Protein AF-A0A9E5UP04-F1 (afdb_monomer)

Secondary structure (DSSP, 8-state):
---HHHHHHHHHHHHHHHHHHHHHHHHHTSPPPP-HHHHHHHHHTT-SS--S-SS-GGGT-TTSPPS--TTPPPTTS--SS-GGGGSPPPSS--

Mean predicted aligned error: 13.17 Å

pLDDT: mean 76.82, std 14.43, range [49.38, 98.19]

Structure (mmCIF, N/CA/C/O backbone):
data_AF-A0A9E5UP04-F1
#
_entry.id   AF-A0A9E5UP04-F1
#
loop_
_atom_site.group_PDB
_atom_site.id
_atom_site.type_symbol
_atom_site.label_atom_id
_atom_site.label_alt_id
_atom_site.label_comp_id
_atom_site.label_asym_id
_atom_site.label_entity_id
_atom_site.label_seq_id
_atom_site.pdbx_PDB_ins_code
_atom_site.Cartn_x
_atom_site.Cartn_y
_atom_site.Cartn_z
_atom_site.occupancy
_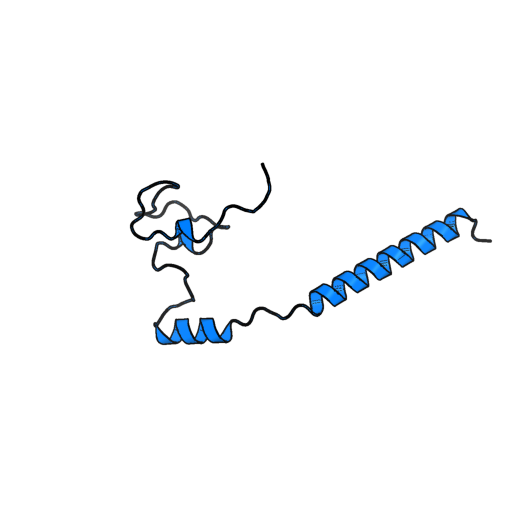atom_site.B_iso_or_equiv
_atom_site.auth_seq_id
_atom_site.auth_comp_id
_atom_site.auth_asym_id
_atom_site.auth_atom_id
_atom_site.pdbx_PDB_model_num
ATOM 1 N N . MET A 1 1 ? 25.268 8.294 -43.057 1.00 62.06 1 MET A N 1
ATOM 2 C CA . MET A 1 1 ? 24.855 6.928 -42.669 1.00 62.06 1 MET A CA 1
ATOM 3 C C . MET A 1 1 ? 24.992 6.817 -41.160 1.00 62.06 1 MET A C 1
ATOM 5 O O . MET A 1 1 ? 26.068 7.157 -40.677 1.00 62.06 1 MET A O 1
ATOM 9 N N . PRO A 1 2 ? 23.937 6.464 -40.402 1.00 73.00 2 PRO A N 1
ATOM 10 C CA . PRO A 1 2 ? 24.081 6.252 -38.964 1.00 73.00 2 PRO A CA 1
ATOM 11 C C . PRO A 1 2 ? 25.156 5.181 -38.741 1.00 73.00 2 PRO A C 1
ATOM 13 O O . PRO A 1 2 ? 25.111 4.117 -39.352 1.00 73.00 2 PRO A O 1
ATOM 16 N N . GLY A 1 3 ? 26.180 5.508 -37.953 1.00 88.44 3 GLY A N 1
ATOM 17 C CA . GLY A 1 3 ? 27.278 4.591 -37.678 1.00 88.44 3 GLY A CA 1
ATOM 18 C C . GLY A 1 3 ? 26.816 3.380 -36.866 1.00 88.44 3 GLY A C 1
ATOM 19 O O . GLY A 1 3 ? 25.795 3.412 -36.184 1.00 88.44 3 GLY A O 1
ATOM 20 N N . PHE A 1 4 ? 27.620 2.320 -36.876 1.00 90.56 4 PHE A N 1
ATOM 21 C CA . PHE A 1 4 ? 27.384 1.100 -36.093 1.00 90.56 4 PHE A CA 1
ATOM 22 C C . PHE A 1 4 ? 27.002 1.392 -34.626 1.00 90.56 4 PHE A C 1
ATOM 24 O O . PHE A 1 4 ? 26.112 0.761 -34.068 1.00 90.56 4 PHE A O 1
ATOM 31 N N . ARG A 1 5 ? 27.599 2.427 -34.018 1.00 90.81 5 ARG A N 1
ATOM 32 C CA . ARG A 1 5 ? 27.304 2.863 -32.643 1.00 90.81 5 ARG A CA 1
ATOM 33 C C . ARG A 1 5 ? 25.890 3.423 -32.461 1.00 90.81 5 ARG A C 1
ATOM 35 O O . ARG A 1 5 ? 25.256 3.114 -31.458 1.00 90.81 5 ARG A O 1
ATOM 42 N N . THR A 1 6 ? 25.382 4.229 -33.395 1.00 91.25 6 THR A N 1
ATOM 43 C CA . THR A 1 6 ? 24.019 4.778 -33.289 1.00 91.25 6 THR A CA 1
ATOM 44 C C . THR A 1 6 ? 22.963 3.696 -33.465 1.00 91.25 6 THR A C 1
ATOM 46 O O . THR A 1 6 ? 21.938 3.756 -32.796 1.00 91.25 6 THR A O 1
ATOM 49 N N . PHE A 1 7 ? 23.232 2.669 -34.276 1.00 93.62 7 PHE A N 1
ATOM 50 C CA . PHE A 1 7 ? 22.350 1.507 -34.389 1.00 93.62 7 PHE A CA 1
ATOM 51 C C . PHE A 1 7 ? 22.179 0.776 -33.046 1.00 93.62 7 PHE A C 1
ATOM 53 O O . PHE A 1 7 ? 21.053 0.567 -32.597 1.00 93.62 7 PHE A O 1
ATOM 60 N N . TRP A 1 8 ? 23.282 0.465 -32.356 1.00 95.00 8 TRP A N 1
ATOM 61 C CA . TRP A 1 8 ? 23.231 -0.204 -31.050 1.00 95.00 8 TRP A CA 1
ATOM 62 C C . TRP A 1 8 ? 22.566 0.635 -29.958 1.00 95.00 8 TRP A C 1
ATOM 64 O O . TRP A 1 8 ? 21.826 0.093 -29.140 1.00 95.00 8 TRP A O 1
ATOM 74 N N . LEU A 1 9 ? 22.785 1.954 -29.960 1.00 95.62 9 LEU A N 1
ATOM 75 C CA . LEU A 1 9 ? 22.121 2.857 -29.017 1.00 95.62 9 LEU A CA 1
ATOM 76 C C . LEU A 1 9 ? 20.601 2.868 -29.217 1.00 95.62 9 LEU A C 1
ATOM 78 O O . LEU A 1 9 ? 19.860 2.764 -28.242 1.00 95.62 9 LEU A O 1
ATOM 82 N N . LEU A 1 10 ? 20.129 2.944 -30.465 1.00 95.62 10 LEU A N 1
ATOM 83 C CA . LEU A 1 10 ? 18.696 2.903 -30.768 1.00 95.62 10 LEU A CA 1
ATOM 84 C C . LEU A 1 10 ? 18.075 1.556 -30.394 1.00 95.62 10 LEU A C 1
ATOM 86 O O . LEU A 1 10 ? 16.997 1.527 -29.804 1.00 95.62 10 LEU A O 1
ATOM 90 N N . TYR A 1 11 ? 18.772 0.453 -30.676 1.00 96.19 11 TYR A N 1
ATOM 91 C CA . TYR A 1 11 ? 18.337 -0.881 -30.267 1.00 96.19 11 TYR A CA 1
ATOM 92 C C . TYR A 1 11 ? 18.196 -0.989 -28.742 1.00 96.19 11 TYR A C 1
ATOM 94 O O . TYR A 1 11 ? 17.165 -1.434 -28.242 1.00 96.19 11 TYR A O 1
ATOM 102 N N . PHE A 1 12 ? 19.195 -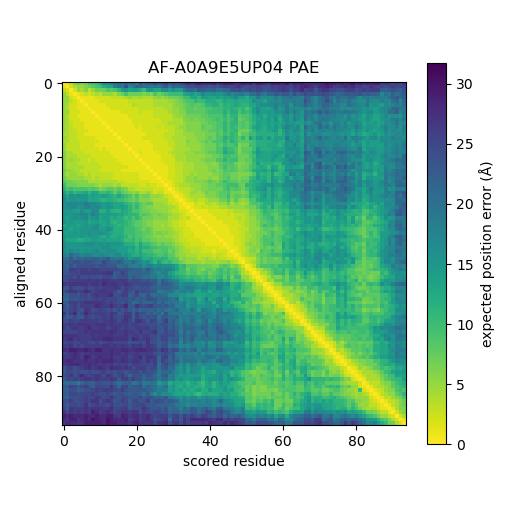0.520 -27.991 1.00 97.31 12 PHE A N 1
ATOM 103 C CA . PHE A 1 12 ? 19.162 -0.540 -26.530 1.00 97.31 12 PHE A CA 1
ATOM 104 C C . PHE A 1 12 ? 18.014 0.303 -25.954 1.00 97.31 12 PHE A C 1
ATOM 106 O O . PHE A 1 12 ? 17.318 -0.147 -25.043 1.00 97.31 12 PHE A O 1
ATOM 113 N N . LEU A 1 13 ? 17.769 1.497 -26.506 1.00 97.50 13 LEU A N 1
ATOM 114 C CA . LEU A 1 13 ? 16.647 2.348 -26.093 1.00 97.50 13 LEU A CA 1
ATOM 115 C C . LEU A 1 13 ? 15.292 1.706 -26.410 1.00 97.50 13 LEU A C 1
ATOM 117 O O . LEU A 1 13 ? 14.379 1.777 -25.590 1.00 97.50 13 LEU A O 1
ATOM 121 N N . LEU A 1 14 ? 15.172 1.037 -27.559 1.00 97.56 14 LEU A N 1
ATOM 122 C CA . LEU A 1 14 ? 13.962 0.310 -27.935 1.00 97.56 14 LEU A CA 1
ATOM 123 C C . LEU A 1 14 ? 13.682 -0.848 -26.970 1.00 97.56 14 LEU A C 1
ATOM 125 O O . LEU A 1 14 ? 12.556 -0.989 -26.501 1.00 97.56 14 LEU A O 1
ATOM 129 N N . VAL A 1 15 ? 14.702 -1.630 -26.606 1.00 98.06 15 VAL A N 1
ATOM 130 C CA . VAL A 1 15 ? 14.557 -2.711 -25.617 1.00 98.06 15 VAL A CA 1
ATOM 131 C C . VAL A 1 15 ? 14.120 -2.162 -24.257 1.00 98.06 15 VAL A C 1
ATOM 133 O O . VAL A 1 15 ? 13.197 -2.704 -23.652 1.00 98.06 15 VAL A O 1
ATOM 136 N N . GLN A 1 16 ? 14.715 -1.060 -23.790 1.00 96.88 16 GLN A N 1
ATOM 137 C CA . GLN A 1 16 ? 14.298 -0.430 -22.533 1.00 96.88 16 GLN A CA 1
ATOM 138 C C . GLN A 1 16 ? 12.855 0.082 -22.580 1.00 96.88 16 GLN A C 1
ATOM 140 O O . GLN A 1 16 ? 12.106 -0.131 -21.626 1.00 96.88 16 GLN A O 1
ATOM 145 N N . ALA A 1 17 ? 12.443 0.705 -23.687 1.00 97.69 17 ALA A N 1
ATOM 146 C CA . ALA A 1 17 ? 11.073 1.176 -23.864 1.00 97.69 17 ALA A CA 1
ATOM 147 C C . ALA A 1 17 ? 10.065 0.015 -23.834 1.00 97.69 17 ALA A C 1
ATOM 149 O O . ALA A 1 17 ? 9.037 0.110 -23.164 1.00 97.69 17 ALA A O 1
ATOM 150 N N . LEU A 1 18 ? 10.382 -1.102 -24.496 1.00 98.19 18 LEU A N 1
ATOM 151 C CA . LEU A 1 18 ? 9.541 -2.301 -24.491 1.00 98.19 18 LEU A CA 1
ATOM 152 C C . LEU A 1 18 ? 9.465 -2.951 -23.104 1.00 98.19 18 LEU A C 1
ATOM 154 O O . LEU A 1 18 ? 8.371 -3.294 -22.659 1.00 98.19 18 LEU A O 1
ATOM 158 N N . CYS A 1 19 ? 10.589 -3.071 -22.392 1.00 97.88 19 CYS A N 1
ATOM 159 C CA . CYS A 1 19 ? 10.599 -3.564 -21.011 1.00 97.88 19 CYS A CA 1
ATOM 160 C C . CYS A 1 19 ? 9.782 -2.663 -20.076 1.00 97.88 19 CYS A C 1
ATOM 162 O O . CYS A 1 19 ? 8.995 -3.167 -19.275 1.00 97.88 19 CYS A O 1
ATOM 164 N N . GLY A 1 20 ? 9.930 -1.340 -20.191 1.00 97.25 20 GLY A N 1
ATOM 165 C CA . GLY A 1 20 ? 9.170 -0.373 -19.399 1.00 97.25 20 GLY A CA 1
ATOM 166 C C . GLY A 1 20 ? 7.666 -0.452 -19.668 1.00 97.25 20 GLY A C 1
ATOM 167 O O . GLY A 1 20 ? 6.876 -0.497 -18.726 1.00 97.25 20 GLY A O 1
ATOM 168 N N . LEU A 1 21 ? 7.269 -0.556 -20.940 1.00 97.50 21 LEU A N 1
ATOM 169 C CA . LEU A 1 21 ? 5.871 -0.745 -21.330 1.00 97.50 21 LEU A CA 1
ATOM 170 C C . LEU A 1 21 ? 5.316 -2.075 -20.802 1.00 97.50 21 LEU A C 1
ATOM 172 O O . LEU A 1 21 ? 4.219 -2.104 -20.249 1.00 97.50 21 LEU A O 1
ATOM 176 N N . GLY A 1 22 ? 6.084 -3.160 -20.922 1.00 97.19 22 GLY A N 1
ATOM 177 C CA . GLY A 1 22 ? 5.713 -4.472 -20.392 1.00 97.19 22 GLY A CA 1
ATOM 178 C C . GLY A 1 22 ? 5.509 -4.452 -18.876 1.00 97.19 22 GLY A C 1
ATOM 179 O O . GLY A 1 22 ? 4.503 -4.967 -18.387 1.00 97.19 22 GLY A O 1
ATOM 180 N N . LEU A 1 23 ? 6.409 -3.796 -18.134 1.00 96.69 23 LEU A N 1
ATOM 181 C CA . LEU A 1 23 ? 6.270 -3.603 -16.690 1.00 96.69 23 LEU A CA 1
ATOM 182 C C . LEU A 1 23 ? 5.022 -2.782 -16.352 1.00 96.69 23 LEU A C 1
ATOM 184 O O . LEU A 1 23 ? 4.278 -3.155 -15.449 1.00 96.69 23 LEU A O 1
ATOM 188 N N . MET A 1 24 ? 4.774 -1.693 -17.081 1.00 95.50 24 MET A N 1
ATOM 189 C CA . MET A 1 24 ? 3.605 -0.844 -16.860 1.00 95.50 24 MET A CA 1
ATOM 190 C C . MET A 1 24 ? 2.307 -1.627 -17.073 1.00 95.50 24 MET A C 1
ATOM 192 O O . MET A 1 24 ? 1.456 -1.626 -16.190 1.00 95.50 24 MET A O 1
ATOM 196 N N . VAL A 1 25 ? 2.187 -2.363 -18.183 1.00 95.75 25 VAL A N 1
ATOM 197 C CA . VAL A 1 25 ? 1.028 -3.228 -18.453 1.00 95.75 25 VAL A CA 1
ATOM 198 C C . VAL A 1 25 ? 0.868 -4.273 -17.354 1.00 95.75 25 VAL A C 1
ATOM 200 O O . VAL A 1 25 ? -0.227 -4.447 -16.828 1.00 95.75 25 VAL A O 1
ATOM 203 N N . TRP A 1 26 ? 1.953 -4.934 -16.949 1.00 94.00 26 TRP A N 1
ATOM 204 C CA . TRP A 1 26 ? 1.902 -5.929 -15.882 1.00 94.00 26 TRP A CA 1
ATOM 205 C C . TRP A 1 26 ? 1.426 -5.341 -14.548 1.00 94.00 26 TRP A C 1
ATOM 207 O O . TRP A 1 26 ? 0.616 -5.964 -13.865 1.00 94.00 26 TRP A O 1
ATOM 217 N N . LEU A 1 27 ? 1.871 -4.132 -14.194 1.00 91.44 27 LEU A N 1
ATOM 218 C CA . LEU A 1 27 ? 1.398 -3.415 -13.008 1.00 91.44 27 LEU A CA 1
ATOM 219 C C . LEU A 1 27 ? -0.068 -2.978 -13.141 1.00 91.44 27 LEU A C 1
ATOM 221 O O . LEU A 1 27 ? -0.803 -3.065 -12.163 1.00 91.44 27 LEU A O 1
ATOM 225 N N . SER A 1 28 ? -0.508 -2.553 -14.328 1.00 89.44 28 SER A N 1
ATOM 226 C CA . SER A 1 28 ? -1.894 -2.135 -14.591 1.00 89.44 28 SER A CA 1
ATOM 227 C C . SER A 1 28 ? -2.889 -3.294 -14.603 1.00 89.44 28 SER A C 1
ATOM 229 O O . SER A 1 28 ? -4.061 -3.096 -14.299 1.00 89.44 28 SER A O 1
ATOM 231 N N . LEU A 1 29 ? -2.433 -4.500 -14.945 1.00 91.88 29 LEU A N 1
ATOM 232 C CA . LEU A 1 29 ? -3.240 -5.718 -14.898 1.00 91.88 29 LEU A CA 1
ATOM 233 C C . LEU A 1 29 ? -3.301 -6.336 -13.497 1.00 91.88 29 LEU A C 1
ATOM 235 O O . LEU A 1 29 ? -4.056 -7.289 -13.291 1.00 91.88 29 LEU A O 1
ATOM 239 N N . ARG A 1 30 ? -2.526 -5.828 -12.524 1.00 88.50 30 ARG A N 1
ATOM 240 C CA . ARG A 1 30 ? -2.651 -6.290 -11.141 1.00 88.50 30 ARG A CA 1
ATOM 241 C C . ARG A 1 30 ? -4.057 -5.951 -10.645 1.00 88.50 30 ARG A C 1
ATOM 243 O O . ARG A 1 30 ? -4.431 -4.778 -10.676 1.00 88.50 30 ARG A O 1
ATOM 250 N N . PRO A 1 31 ? -4.833 -6.939 -10.171 1.00 83.81 31 PRO A N 1
ATOM 251 C CA . PRO A 1 31 ? -6.144 -6.662 -9.614 1.00 83.81 31 PRO A CA 1
ATOM 252 C C . PRO A 1 31 ? -5.993 -5.674 -8.458 1.00 83.81 31 PRO A C 1
ATOM 254 O O . PRO A 1 31 ? -5.152 -5.860 -7.572 1.00 83.81 31 PRO A O 1
ATOM 257 N N . ALA A 1 32 ? -6.794 -4.608 -8.487 1.00 79.38 32 ALA A N 1
ATOM 258 C CA . ALA A 1 32 ? -6.870 -3.696 -7.361 1.00 79.38 32 ALA A CA 1
ATOM 259 C C . ALA A 1 32 ? -7.315 -4.489 -6.120 1.00 79.38 32 ALA A C 1
ATOM 261 O O . ALA A 1 32 ? -8.174 -5.370 -6.237 1.00 79.38 32 ALA A O 1
ATOM 262 N N . PRO A 1 33 ? -6.742 -4.215 -4.938 1.00 78.94 33 PRO A N 1
ATOM 263 C CA . PRO A 1 33 ? -7.212 -4.842 -3.715 1.00 78.94 33 PRO A CA 1
ATOM 264 C C . PRO A 1 33 ? -8.701 -4.531 -3.518 1.00 78.94 33 PRO A C 1
ATOM 266 O O . PRO A 1 33 ? -9.101 -3.368 -3.483 1.00 78.94 33 PRO A O 1
ATOM 269 N N . ASP A 1 34 ? -9.519 -5.575 -3.395 1.00 83.12 34 ASP A N 1
ATOM 270 C CA . ASP A 1 34 ? -10.939 -5.437 -3.088 1.00 83.12 34 ASP A CA 1
ATOM 271 C C . ASP A 1 34 ? -11.124 -5.169 -1.586 1.00 83.12 34 ASP A C 1
ATOM 273 O O . ASP A 1 34 ? -10.699 -5.948 -0.726 1.00 83.12 34 ASP A O 1
ATOM 277 N N . PHE A 1 35 ? -11.752 -4.037 -1.265 1.00 82.06 35 PHE A N 1
ATOM 278 C CA . PHE A 1 35 ? -12.049 -3.618 0.104 1.00 82.06 35 PHE A CA 1
ATOM 279 C C . PHE A 1 35 ? -13.530 -3.761 0.475 1.00 82.06 35 PHE A C 1
ATOM 281 O O . PHE A 1 35 ? -13.884 -3.461 1.616 1.00 82.06 35 PHE A O 1
ATOM 288 N N . THR A 1 36 ? -14.396 -4.233 -0.428 1.00 88.50 36 THR A N 1
ATOM 289 C CA . THR A 1 36 ? -15.852 -4.305 -0.204 1.00 88.50 36 THR A CA 1
ATOM 290 C C . THR A 1 36 ? -16.213 -5.116 1.043 1.00 88.50 36 THR A C 1
ATOM 292 O O . THR A 1 36 ? -16.945 -4.631 1.908 1.00 88.50 36 THR A O 1
ATOM 295 N N . THR A 1 37 ? -15.615 -6.299 1.210 1.00 85.88 37 THR A N 1
ATOM 296 C CA . THR A 1 37 ? -15.803 -7.159 2.392 1.00 85.88 37 THR A CA 1
ATOM 297 C C . THR A 1 37 ? -15.362 -6.471 3.686 1.00 85.88 37 THR A C 1
ATOM 299 O O . THR A 1 37 ? -16.068 -6.518 4.694 1.00 85.88 37 THR A O 1
ATOM 302 N N . ARG A 1 38 ? -14.217 -5.777 3.666 1.00 83.38 38 ARG A N 1
ATOM 303 C CA . ARG A 1 38 ? -13.692 -5.040 4.831 1.00 83.38 38 ARG A CA 1
ATOM 304 C C . ARG A 1 38 ? -14.599 -3.867 5.196 1.00 83.38 38 ARG A C 1
ATOM 306 O O . ARG A 1 38 ? -14.876 -3.647 6.371 1.00 83.38 38 ARG A O 1
ATOM 313 N N . GLN A 1 39 ? -15.114 -3.155 4.196 1.00 85.69 39 GLN A N 1
ATOM 314 C CA . GLN A 1 39 ? -16.031 -2.036 4.392 1.00 85.69 39 GLN A CA 1
ATOM 315 C C . GLN A 1 39 ? -17.389 -2.499 4.943 1.00 85.69 39 GLN A C 1
ATOM 317 O O . GLN A 1 39 ? -17.957 -1.843 5.817 1.00 85.69 39 GLN A O 1
ATOM 322 N N . ALA A 1 40 ? -17.894 -3.646 4.479 1.00 89.81 40 ALA A N 1
ATOM 323 C CA . ALA A 1 40 ? -19.109 -4.258 5.011 1.00 89.81 40 ALA A CA 1
ATOM 324 C C . ALA A 1 40 ? -18.944 -4.667 6.484 1.00 89.81 40 ALA A C 1
ATOM 326 O O . ALA A 1 40 ? -19.826 -4.397 7.301 1.00 89.81 40 ALA A O 1
ATOM 327 N N . LEU A 1 41 ? -17.798 -5.257 6.840 1.00 86.56 41 LEU A N 1
ATOM 328 C CA . LEU A 1 41 ? -17.470 -5.598 8.227 1.00 86.56 41 LEU A CA 1
ATOM 329 C C . LEU A 1 41 ? -17.346 -4.350 9.108 1.00 86.5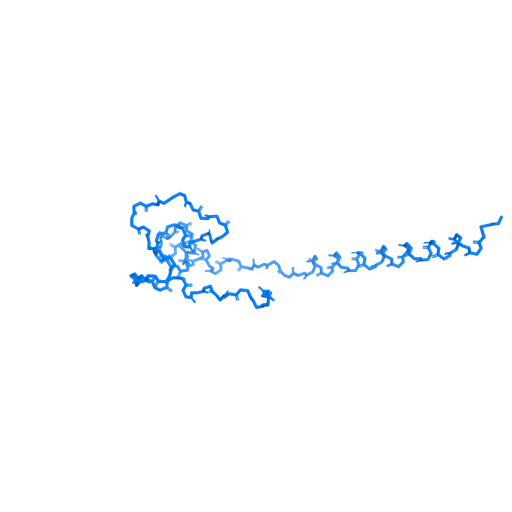6 41 LEU A C 1
ATOM 331 O O . LEU A 1 41 ? -17.954 -4.312 10.175 1.00 86.56 41 LEU A O 1
ATOM 335 N N . ALA A 1 42 ? -16.633 -3.315 8.651 1.00 86.12 42 ALA A N 1
ATOM 336 C CA . ALA A 1 42 ? -16.495 -2.063 9.395 1.00 86.12 42 ALA A CA 1
ATOM 337 C C . ALA A 1 42 ? -17.866 -1.437 9.705 1.00 86.12 42 ALA A C 1
ATOM 339 O O . ALA A 1 42 ? -18.156 -1.123 10.857 1.00 86.12 42 ALA A O 1
ATOM 340 N N . ARG A 1 43 ? -18.764 -1.373 8.709 1.00 86.12 43 ARG A N 1
ATOM 341 C CA . ARG A 1 43 ? -20.144 -0.895 8.905 1.00 86.12 43 ARG A CA 1
ATOM 342 C C . ARG A 1 43 ? -20.929 -1.748 9.900 1.00 86.12 43 ARG A C 1
ATOM 344 O O . ARG A 1 43 ? -21.628 -1.193 10.742 1.00 86.12 43 ARG A O 1
ATOM 351 N N . ARG A 1 44 ? -20.816 -3.080 9.819 1.00 90.31 44 ARG A N 1
ATOM 352 C CA . ARG A 1 44 ? -21.522 -4.011 10.718 1.00 90.31 44 ARG A CA 1
ATOM 353 C C . ARG A 1 44 ? -21.141 -3.806 12.185 1.00 90.31 44 ARG A C 1
ATOM 355 O O . ARG A 1 44 ? -21.999 -3.957 13.047 1.00 90.31 44 ARG A O 1
ATOM 362 N N . TYR A 1 45 ? -19.883 -3.471 12.454 1.00 84.88 45 TYR A N 1
ATOM 363 C CA . TYR A 1 45 ? -19.364 -3.274 13.809 1.00 84.88 45 TYR A CA 1
ATOM 364 C C . TYR A 1 45 ? -19.272 -1.800 14.229 1.00 84.88 45 TYR A C 1
ATOM 366 O O . TYR A 1 45 ? -18.660 -1.509 15.252 1.00 84.88 45 TYR A O 1
ATOM 374 N N . LEU A 1 46 ? -19.885 -0.877 13.472 1.00 82.44 46 LEU A N 1
ATOM 375 C CA . LEU A 1 46 ? -19.852 0.571 13.735 1.00 82.44 46 LEU A CA 1
ATOM 376 C C . LEU A 1 46 ? -18.423 1.134 13.859 1.00 82.44 46 LEU A C 1
ATOM 378 O O . LEU A 1 46 ? -18.171 2.072 14.613 1.00 82.44 46 LEU A O 1
ATOM 382 N N . LEU A 1 47 ? -17.488 0.561 13.104 1.00 77.62 47 LEU A N 1
ATOM 383 C CA . LEU A 1 47 ? -16.111 1.029 13.031 1.00 77.62 47 LEU A CA 1
ATOM 384 C C . LEU A 1 47 ? -15.997 2.130 11.971 1.00 77.62 47 LEU A C 1
ATOM 386 O O . LEU A 1 47 ? -16.603 2.040 10.900 1.00 77.62 47 LEU A O 1
ATOM 390 N N . THR A 1 48 ? -15.193 3.156 12.252 1.00 72.44 48 THR A N 1
ATOM 391 C CA . THR A 1 48 ? -14.853 4.214 11.285 1.00 72.44 48 THR A CA 1
ATOM 392 C C . TH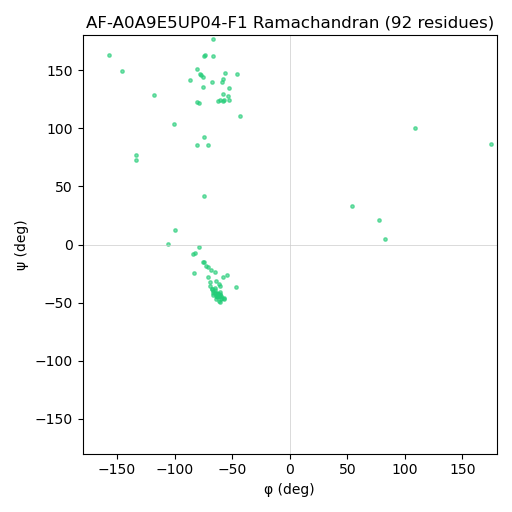R A 1 48 ? -14.065 3.671 10.093 1.00 72.44 48 THR A C 1
ATOM 394 O O . THR A 1 48 ? -14.205 4.161 8.974 1.00 72.44 48 THR A O 1
ATOM 397 N N . ASP A 1 49 ? -13.275 2.628 10.330 1.00 71.31 49 ASP A N 1
ATOM 398 C CA . ASP A 1 49 ? -12.383 1.966 9.388 1.00 71.31 49 ASP A CA 1
ATOM 399 C C . ASP A 1 49 ? -12.116 0.522 9.851 1.00 71.31 49 ASP A C 1
ATOM 401 O O . ASP A 1 49 ? -12.414 0.147 10.985 1.00 71.31 49 ASP A O 1
ATOM 405 N N . PHE A 1 50 ? -11.614 -0.336 8.959 1.00 67.25 50 PHE A N 1
ATOM 406 C CA . PHE A 1 50 ? -11.297 -1.723 9.311 1.00 67.25 50 PHE A CA 1
ATOM 407 C C . PHE A 1 50 ? -9.936 -1.781 10.022 1.00 67.25 50 PHE A C 1
ATOM 409 O O . PHE A 1 50 ? -8.901 -1.990 9.389 1.00 67.25 50 PHE A O 1
ATOM 416 N N . CYS A 1 51 ? -9.944 -1.570 11.338 1.00 66.00 51 CYS A N 1
ATOM 417 C CA . CYS A 1 51 ? -8.765 -1.682 12.194 1.00 66.00 51 CYS A CA 1
ATOM 418 C C . CYS A 1 51 ? -8.416 -3.165 12.424 1.00 66.00 51 CYS A C 1
ATOM 420 O O . CYS A 1 51 ? -9.296 -3.957 12.757 1.00 66.00 51 CYS A O 1
ATOM 422 N N . LEU A 1 52 ? -7.137 -3.547 12.327 1.00 60.31 52 LEU A N 1
ATOM 423 C CA . LEU A 1 52 ? -6.676 -4.889 12.734 1.00 60.31 52 LEU A CA 1
ATOM 424 C C . LEU A 1 52 ? -6.690 -5.081 14.262 1.00 60.31 52 LEU A C 1
ATOM 426 O O . LEU A 1 52 ? -6.690 -6.212 14.739 1.00 60.31 52 LEU A O 1
ATOM 430 N N . SER A 1 53 ? -6.715 -3.980 15.019 1.00 62.59 53 SER A N 1
ATOM 431 C CA . SER A 1 53 ? -6.775 -3.964 16.479 1.00 62.59 53 SER A CA 1
ATOM 432 C C . SER A 1 53 ? -7.588 -2.769 16.985 1.00 62.59 53 SER A C 1
ATOM 434 O O . SE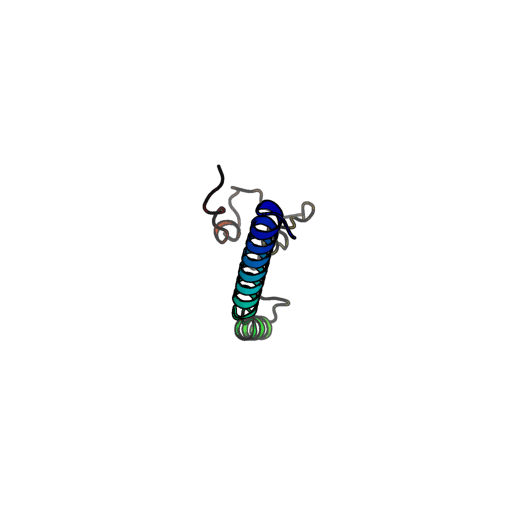R A 1 53 ? -7.614 -1.706 16.356 1.00 62.59 53 SER A O 1
ATOM 436 N N . THR A 1 54 ? -8.242 -2.942 18.134 1.00 62.12 54 THR A N 1
ATOM 437 C CA . THR A 1 54 ? -8.966 -1.889 18.867 1.00 62.12 54 THR A CA 1
ATOM 438 C C . THR A 1 54 ? -8.041 -0.973 19.666 1.00 62.12 54 THR A C 1
ATOM 440 O O . THR A 1 54 ? -8.515 -0.026 20.290 1.00 62.12 54 THR A O 1
ATOM 443 N N . GLU A 1 55 ? -6.734 -1.237 19.656 1.00 65.69 55 GLU A N 1
ATOM 444 C CA . GLU A 1 55 ? -5.740 -0.431 20.358 1.00 65.69 55 GLU A CA 1
ATOM 445 C C . GLU A 1 55 ? -5.558 0.987 19.813 1.00 65.69 55 GLU A C 1
ATOM 447 O O . GLU A 1 55 ? -6.173 1.408 18.825 1.00 65.69 55 GLU A O 1
ATOM 452 N N . SER A 1 56 ? -4.700 1.729 20.516 1.00 60.56 56 SER A N 1
ATOM 453 C CA . SER A 1 56 ? -4.304 3.098 20.222 1.00 60.56 56 SER A CA 1
ATOM 454 C C . SER A 1 56 ? -3.960 3.331 18.744 1.00 60.56 56 SER A C 1
ATOM 456 O O . SER A 1 56 ? -3.422 2.486 18.031 1.00 60.56 56 SER A O 1
ATOM 458 N N . ARG A 1 57 ? -4.264 4.536 18.263 1.00 61.31 57 ARG A N 1
ATOM 459 C CA . ARG A 1 57 ? -4.136 4.936 16.855 1.00 61.31 57 ARG A CA 1
ATOM 460 C C . ARG A 1 57 ? -2.740 4.726 16.246 1.00 61.31 57 ARG A C 1
ATOM 462 O O . ARG A 1 57 ? -2.657 4.498 15.044 1.00 61.31 57 ARG A O 1
ATOM 469 N N . HIS A 1 58 ? -1.667 4.733 17.043 1.00 62.75 58 HIS A N 1
ATOM 470 C CA . HIS A 1 58 ? -0.292 4.567 16.545 1.00 62.75 58 HIS A CA 1
ATOM 471 C C . HIS A 1 58 ? 0.017 3.162 15.998 1.00 62.75 58 HIS A C 1
ATOM 473 O O . HIS A 1 58 ? 0.915 3.034 15.171 1.00 62.75 58 HIS A O 1
ATOM 479 N N . VAL A 1 59 ? -0.726 2.112 16.384 1.00 61.22 59 VAL A N 1
ATOM 480 C CA . VAL A 1 59 ? -0.579 0.769 15.773 1.00 61.22 59 VAL A CA 1
ATOM 481 C C . VAL A 1 59 ? -1.381 0.607 14.474 1.00 61.22 59 VAL A C 1
ATOM 483 O O . VAL A 1 59 ? -1.202 -0.376 13.760 1.00 61.22 59 VAL A O 1
ATOM 486 N N . ARG A 1 60 ? -2.235 1.580 14.112 1.00 66.38 60 ARG A N 1
ATOM 487 C CA . ARG A 1 60 ? -3.024 1.550 12.862 1.00 66.38 60 ARG A CA 1
ATOM 488 C C . ARG A 1 60 ? -2.240 2.042 11.648 1.00 66.38 60 ARG A C 1
ATOM 490 O O . ARG A 1 60 ? -2.563 1.663 10.527 1.00 66.38 60 ARG A O 1
ATOM 497 N N . HIS A 1 61 ? -1.214 2.866 11.861 1.00 63.44 61 HIS A N 1
ATOM 498 C CA . HIS A 1 61 ? -0.385 3.412 10.792 1.00 63.44 61 HIS A CA 1
ATOM 499 C C . HIS A 1 61 ? 1.107 3.274 11.144 1.00 63.44 61 HIS A C 1
ATOM 501 O O . HIS A 1 61 ? 1.746 4.258 11.502 1.00 63.44 61 HIS A O 1
ATOM 507 N N . PRO A 1 62 ? 1.701 2.070 11.020 1.00 60.72 62 PRO A N 1
ATOM 508 C CA . PRO A 1 62 ? 3.088 1.831 11.437 1.00 60.72 62 PRO A CA 1
ATOM 509 C C . PRO A 1 62 ? 4.106 2.741 10.730 1.00 60.72 62 PRO A C 1
ATOM 511 O O . PRO A 1 62 ? 5.131 3.086 11.307 1.00 60.72 62 PRO A O 1
ATOM 514 N N . ASN A 1 63 ? 3.801 3.191 9.507 1.00 60.09 63 ASN A N 1
ATOM 515 C CA . ASN A 1 63 ? 4.642 4.134 8.760 1.00 60.09 63 ASN A CA 1
ATOM 516 C C . ASN A 1 63 ? 4.579 5.586 9.269 1.00 60.09 63 ASN A C 1
ATOM 518 O O . ASN A 1 63 ? 5.416 6.393 8.876 1.00 60.09 63 ASN A O 1
ATOM 522 N N . PHE A 1 64 ? 3.591 5.934 10.093 1.00 61.53 64 PHE A N 1
ATOM 523 C CA . PHE A 1 64 ? 3.392 7.284 10.617 1.00 61.53 64 PHE A CA 1
ATOM 524 C C . PHE A 1 64 ? 3.131 7.215 12.126 1.00 61.53 64 PHE A C 1
ATOM 526 O O . PHE A 1 64 ? 1.991 7.397 12.559 1.00 61.53 64 PHE A O 1
ATOM 533 N N . PRO A 1 65 ? 4.169 6.931 12.937 1.00 60.94 65 PRO A N 1
ATOM 534 C CA . PRO A 1 65 ? 4.037 6.999 14.382 1.00 60.94 65 PRO A CA 1
ATOM 535 C C . PRO A 1 65 ? 3.669 8.429 14.774 1.00 60.94 65 PRO A C 1
ATOM 537 O O . PRO A 1 65 ? 4.338 9.396 14.405 1.00 60.94 65 PRO A O 1
ATOM 540 N N . GLU A 1 66 ? 2.569 8.566 15.498 1.00 64.38 66 GLU A N 1
ATOM 541 C CA . GLU A 1 66 ? 2.165 9.850 16.050 1.00 64.38 66 GLU A CA 1
ATOM 542 C C . GLU A 1 66 ? 3.057 10.243 17.231 1.00 64.38 66 GLU A C 1
ATOM 544 O O . GLU A 1 66 ? 3.764 9.414 17.808 1.00 64.38 66 GLU A O 1
ATOM 549 N N . TRP A 1 67 ? 3.025 11.523 17.605 1.00 65.88 67 TRP A N 1
ATOM 550 C CA . TRP A 1 67 ? 3.630 11.968 18.859 1.00 65.88 67 TRP A CA 1
ATOM 551 C C . TRP A 1 67 ? 3.004 11.225 20.037 1.00 65.88 67 TRP A C 1
ATOM 553 O O . TRP A 1 67 ? 1.799 10.976 20.017 1.00 65.88 67 TRP A O 1
ATOM 563 N N . MET A 1 68 ? 3.831 10.882 21.036 1.00 63.62 68 MET A N 1
ATOM 564 C CA . MET A 1 68 ? 3.439 10.042 22.173 1.00 63.62 68 MET A CA 1
ATOM 565 C C . MET A 1 68 ? 2.064 10.431 22.711 1.00 63.62 68 MET A C 1
ATOM 567 O O . MET A 1 68 ? 1.890 11.498 23.305 1.00 63.62 68 MET A O 1
ATOM 571 N N . ALA A 1 69 ? 1.094 9.546 22.502 1.00 62.44 69 ALA A N 1
ATOM 572 C CA . ALA A 1 69 ? -0.199 9.666 23.142 1.00 62.44 69 ALA A CA 1
ATOM 573 C C . ALA A 1 69 ? -0.062 9.194 24.599 1.00 62.44 69 ALA A C 1
ATOM 575 O O . ALA A 1 69 ? 0.692 8.252 24.872 1.00 62.44 69 ALA A O 1
ATOM 576 N N . PRO A 1 70 ? -0.795 9.791 25.554 1.00 56.69 70 PRO A N 1
ATOM 577 C CA . PRO A 1 70 ? -0.991 9.152 26.847 1.00 56.69 70 PRO A CA 1
ATOM 578 C C . PRO A 1 70 ? -1.524 7.733 26.588 1.00 56.69 70 PRO A C 1
ATOM 580 O O . PRO A 1 70 ? -2.412 7.580 25.750 1.00 56.69 70 PRO A O 1
ATOM 583 N N . PHE A 1 71 ? -0.976 6.722 27.270 1.00 61.03 71 PHE A N 1
ATOM 584 C CA . PHE A 1 71 ? -1.308 5.290 27.111 1.00 61.03 71 PHE A CA 1
ATOM 585 C C . PHE A 1 71 ? -0.702 4.568 25.890 1.00 61.03 71 PHE A C 1
ATOM 587 O O . PHE A 1 71 ? -1.209 3.525 25.486 1.00 61.03 71 PHE A O 1
ATOM 594 N N . GLN A 1 72 ? 0.375 5.092 25.300 1.00 66.19 72 GLN A N 1
ATOM 595 C CA . GLN A 1 72 ? 1.154 4.358 24.301 1.00 66.19 72 GLN A CA 1
ATOM 596 C C . GLN A 1 72 ? 2.127 3.371 24.962 1.00 66.19 72 GLN A C 1
ATOM 598 O O . GLN A 1 72 ? 3.003 3.783 25.724 1.00 66.19 72 GLN A O 1
ATOM 603 N N . ASP A 1 73 ? 2.009 2.088 24.624 1.00 64.75 73 ASP A N 1
ATOM 604 C CA . ASP A 1 73 ? 2.976 1.063 25.023 1.00 64.75 73 ASP A CA 1
ATOM 605 C C . ASP A 1 73 ? 4.272 1.175 24.193 1.00 64.75 73 ASP A C 1
ATOM 607 O O . ASP A 1 73 ? 4.257 1.542 23.012 1.00 64.75 73 ASP A O 1
ATOM 611 N N . LEU A 1 74 ? 5.421 0.901 24.824 1.00 62.41 74 LEU A N 1
ATOM 612 C CA . LEU A 1 74 ? 6.729 0.920 24.159 1.00 62.41 74 LEU A CA 1
ATOM 613 C C . LEU A 1 74 ? 6.974 -0.383 23.374 1.00 62.41 74 LEU A C 1
ATOM 615 O O . LEU A 1 74 ? 6.514 -1.445 23.802 1.00 62.41 74 LEU A O 1
ATOM 619 N N . PRO A 1 75 ? 7.768 -0.346 22.283 1.00 60.69 75 PRO A N 1
ATOM 620 C CA . PRO A 1 75 ? 8.191 -1.556 21.579 1.00 60.69 75 PRO A CA 1
ATOM 621 C C . PRO A 1 75 ? 8.821 -2.576 22.542 1.00 60.69 75 PRO A C 1
ATOM 623 O O . PRO A 1 75 ? 9.779 -2.255 23.245 1.00 60.69 75 PRO A O 1
ATOM 626 N N . GLY A 1 76 ? 8.287 -3.801 22.572 1.00 59.53 76 GLY A N 1
ATOM 627 C CA . GLY A 1 76 ? 8.756 -4.877 23.458 1.00 59.53 76 GLY A CA 1
ATOM 628 C C . GLY A 1 76 ? 8.200 -4.845 24.889 1.00 59.53 76 GLY A C 1
ATOM 629 O O . GLY A 1 76 ? 8.612 -5.665 25.709 1.00 59.53 76 GLY A O 1
ATOM 630 N N . GLY A 1 77 ? 7.282 -3.924 25.201 1.00 68.00 77 GLY A N 1
ATOM 631 C CA . GLY A 1 77 ? 6.509 -3.931 26.443 1.00 68.00 77 GLY A CA 1
ATOM 632 C C . GLY A 1 77 ? 5.40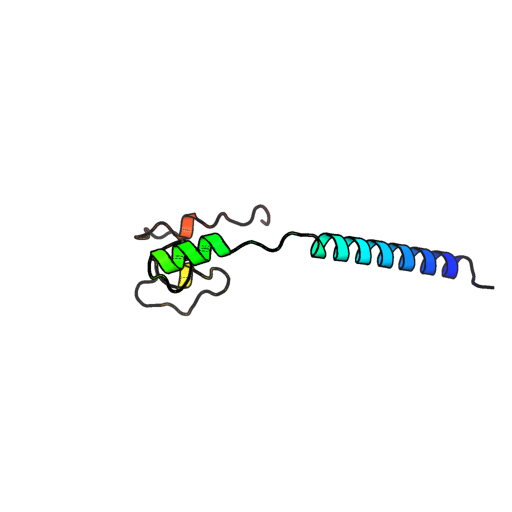8 -4.999 26.450 1.00 68.00 77 GLY A C 1
ATOM 633 O O . GLY A 1 77 ? 5.007 -5.513 25.408 1.00 68.00 77 GLY A O 1
ATOM 634 N N . HIS A 1 78 ? 4.905 -5.334 27.639 1.00 65.56 78 HIS A N 1
ATOM 635 C CA . HIS A 1 78 ? 3.707 -6.162 27.779 1.00 65.56 78 HIS A CA 1
ATOM 636 C C . HIS A 1 78 ? 2.468 -5.326 27.432 1.00 65.56 78 HIS A C 1
ATOM 638 O O . HIS A 1 78 ? 1.931 -4.636 28.294 1.00 65.56 78 HIS A O 1
ATOM 644 N N . GLU A 1 79 ? 2.056 -5.373 26.168 1.00 64.25 79 GLU A N 1
ATOM 645 C CA . GLU A 1 79 ? 0.885 -4.655 25.652 1.00 64.25 79 GLU A CA 1
ATOM 646 C C . GLU A 1 79 ? -0.433 -5.361 26.015 1.00 64.25 79 GLU A C 1
ATOM 648 O O . GLU A 1 79 ? -0.502 -6.592 26.118 1.00 64.25 79 GLU A O 1
ATOM 653 N N . HIS A 1 80 ? -1.491 -4.575 26.244 1.00 68.19 80 HIS A N 1
ATOM 654 C CA . HIS A 1 80 ? -2.807 -5.118 26.601 1.00 68.19 80 HIS A CA 1
ATOM 655 C C . HIS A 1 80 ? -3.438 -5.861 25.412 1.00 68.19 80 HIS A C 1
ATOM 657 O O . HIS A 1 80 ? -4.091 -6.896 25.601 1.00 68.19 80 HIS A O 1
ATOM 663 N N . PHE A 1 81 ? -3.230 -5.373 24.191 1.00 62.97 81 PHE A N 1
ATOM 664 C CA . PHE A 1 81 ? -3.601 -6.065 22.970 1.00 62.97 81 PHE A CA 1
ATOM 665 C C . PHE A 1 81 ? -2.323 -6.342 22.171 1.00 62.97 81 PHE A C 1
ATOM 667 O O . PHE A 1 81 ? -1.558 -5.420 21.919 1.00 62.97 81 PHE A O 1
ATOM 674 N N . PRO A 1 82 ? -2.075 -7.589 21.730 1.00 69.19 82 PRO A N 1
ATOM 675 C CA . PRO A 1 82 ? -0.829 -7.977 21.065 1.00 69.19 82 PRO A CA 1
ATOM 676 C C . PRO A 1 82 ? -0.740 -7.469 19.608 1.00 69.19 82 PRO A C 1
ATOM 678 O O . PRO A 1 82 ? -0.364 -8.203 18.692 1.00 69.19 82 PRO A O 1
ATOM 681 N N . SER A 1 83 ? -1.158 -6.225 19.360 1.00 65.81 83 SER A N 1
ATOM 682 C CA . SER A 1 83 ? -1.287 -5.596 18.047 1.00 65.81 83 SER A CA 1
ATOM 683 C C . SER A 1 83 ? 0.052 -5.514 17.323 1.00 65.81 83 SER A C 1
ATOM 685 O O . SER A 1 83 ? 0.098 -5.650 16.097 1.00 65.81 83 SER A O 1
ATOM 687 N N . SER A 1 84 ? 1.144 -5.317 18.071 1.00 63.22 84 SER A N 1
ATOM 688 C CA . SER A 1 84 ? 2.493 -5.240 17.508 1.00 63.22 84 SER A CA 1
ATOM 689 C C . SER A 1 84 ? 2.940 -6.564 16.877 1.00 63.22 84 SER A C 1
ATOM 691 O O . SER A 1 84 ? 3.736 -6.558 15.940 1.00 63.22 84 SER A O 1
ATOM 693 N N . SER A 1 85 ? 2.357 -7.694 17.297 1.00 68.62 85 SER A N 1
ATOM 694 C CA . SER A 1 85 ? 2.674 -9.025 16.758 1.00 68.62 85 SER A CA 1
ATOM 695 C C . SER A 1 85 ? 2.081 -9.289 15.368 1.00 68.62 85 SER A C 1
ATOM 697 O O . SER A 1 85 ? 2.495 -10.234 14.696 1.00 68.62 85 SER A O 1
ATOM 699 N N . PHE A 1 86 ? 1.122 -8.478 14.900 1.00 67.44 86 PHE A N 1
ATOM 700 C CA . PHE A 1 86 ? 0.543 -8.646 13.559 1.00 67.44 86 PHE A CA 1
ATOM 701 C C . PHE A 1 86 ? 1.491 -8.225 12.433 1.00 67.44 86 PHE A C 1
ATOM 703 O O . PHE A 1 86 ? 1.284 -8.603 11.277 1.00 67.44 86 PHE A O 1
ATOM 710 N N . ILE A 1 87 ? 2.522 -7.442 12.747 1.00 67.25 87 ILE A N 1
ATOM 711 C CA . ILE A 1 87 ? 3.483 -6.945 11.771 1.00 67.25 87 ILE A CA 1
ATOM 712 C C . ILE A 1 87 ? 4.732 -7.813 11.875 1.00 67.25 87 ILE A C 1
ATOM 714 O O . ILE A 1 87 ? 5.532 -7.683 12.796 1.00 67.25 87 ILE A O 1
ATOM 718 N N . SER A 1 88 ? 4.909 -8.714 10.910 1.00 67.19 88 SER A N 1
ATOM 719 C CA . SER A 1 88 ? 6.191 -9.400 10.763 1.00 67.19 88 SER A CA 1
ATOM 720 C C . SER A 1 88 ? 7.259 -8.394 10.320 1.00 67.19 88 SER A C 1
ATOM 722 O O . SER A 1 88 ? 6.967 -7.543 9.471 1.00 67.19 88 SER A O 1
ATOM 724 N N . PRO A 1 89 ? 8.493 -8.480 10.850 1.00 63.72 89 PRO A N 1
ATOM 725 C CA . PRO A 1 89 ? 9.591 -7.664 10.355 1.00 63.72 89 PRO A CA 1
ATOM 726 C C . PRO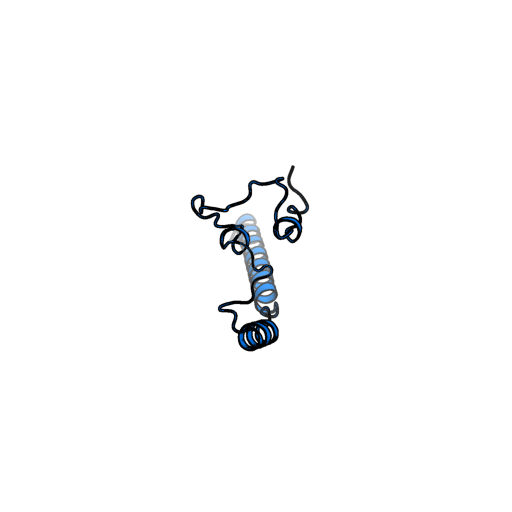 A 1 89 ? 9.772 -7.905 8.848 1.00 63.72 89 PRO A C 1
ATOM 728 O O . PRO A 1 89 ? 9.510 -9.017 8.371 1.00 63.72 89 PRO A O 1
ATOM 731 N N . PRO A 1 90 ? 10.193 -6.886 8.078 1.00 68.06 90 PRO A N 1
ATOM 732 C CA . PRO A 1 90 ? 10.420 -7.048 6.651 1.00 68.06 90 PRO A CA 1
ATOM 733 C C . PRO A 1 90 ? 11.373 -8.222 6.408 1.00 68.06 90 PRO A C 1
ATOM 735 O O . PRO A 1 90 ? 1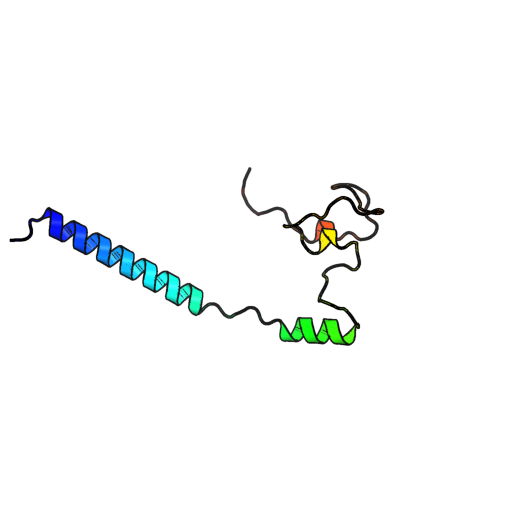2.447 -8.309 7.005 1.00 68.06 90 PRO A O 1
ATOM 738 N N . ALA A 1 91 ? 10.953 -9.149 5.546 1.00 69.38 91 ALA A N 1
ATOM 739 C CA . ALA A 1 91 ? 11.728 -10.328 5.191 1.00 69.38 91 ALA A CA 1
ATOM 740 C C . ALA A 1 91 ? 12.933 -9.908 4.335 1.00 69.38 91 ALA A C 1
ATOM 742 O O . ALA A 1 91 ? 12.870 -9.901 3.109 1.00 69.38 91 ALA A O 1
ATOM 743 N N . GLY A 1 92 ? 14.019 -9.519 5.000 1.00 65.06 92 GLY A N 1
ATOM 744 C CA . GLY A 1 92 ? 15.292 -9.178 4.378 1.00 65.06 92 GLY A CA 1
ATOM 745 C C . GLY A 1 92 ? 15.601 -7.687 4.419 1.00 65.06 92 GLY A C 1
ATOM 746 O O . GLY A 1 92 ? 15.105 -6.928 3.588 1.00 65.06 92 GLY A O 1
ATOM 747 N N . GLN A 1 93 ? 16.449 -7.311 5.380 1.00 49.38 93 GLN A N 1
ATOM 748 C CA . GLN A 1 93 ? 17.470 -6.254 5.317 1.00 49.38 93 GLN A CA 1
ATOM 749 C C . GLN A 1 93 ? 18.106 -6.115 6.711 1.00 49.38 93 GLN A C 1
ATOM 751 O O . GLN A 1 93 ? 17.655 -5.321 7.533 1.00 49.38 93 GLN A O 1
ATOM 756 N N . PHE A 1 94 ? 19.132 -6.929 6.964 1.00 50.94 94 PHE A N 1
ATOM 757 C CA . PHE A 1 94 ? 20.195 -6.642 7.928 1.00 50.94 94 PHE A CA 1
ATOM 758 C C . PHE A 1 94 ? 21.505 -6.579 7.148 1.00 50.94 94 PHE A C 1
ATOM 760 O O . PHE A 1 94 ? 21.651 -7.414 6.223 1.00 50.94 94 PHE A O 1
#

Sequence (94 aa):
MPGFRTFWLLYFLLVQALCGLGLMVWLSLRPAPDFTTRQALARRYLLTDFCLSTESRHVRHPNFPEWMAPFQDLPGGHEHFPSSSFISPPAGQF

Foldseek 3Di:
DPDPVVVVVVVVVVVVVVVVVVVVVVVVPPDDDDCPVQVVVCVVVVHPGNAPDPDDPQLRCVVDRDDDDVPDDDVPDPDPDVSVVVDDDPPDDD

Radius of gyration: 23.95 Å; Cα contacts (8 Å, |Δi|>4): 32; chains: 1; bounding box: 49×22×70 Å

Solvent-accessible surface area (backbone atoms only — not comparable to full-atom values): 6291 Å² total; per-residue (Å²): 127,86,48,78,67,56,54,54,50,53,51,52,52,50,52,52,52,51,52,51,50,51,51,49,52,56,59,69,67,49,78,73,86,83,53,65,70,49,52,52,50,15,59,75,68,73,39,98,55,76,64,96,53,94,65,67,73,49,77,76,35,76,93,58,69,62,78,88,52,91,91,65,76,58,95,90,54,93,55,96,62,73,59,75,72,75,61,72,77,76,93,80,85,132

=== Feature glossary ===
A reading guide for the features in this record.

Start from the sequence.

  · Sequence gives the chain of amino acids in standard one-letter code (A=alanine, C=cysteine, …, Y=tyrosine), read N→C. It is the only feature that is directly encoded by the gene; all structural features are derived from the folded form of this sequence.

Fold it, and you get atomic coordinates and the backbone conformation that goes with them.

  · The mmCIF table is the protein's shape written out atom by atom. For each backbone N, Cα, C, and carbonyl O, it records an (x, y, z) coordinate triple in Å plus the residue type, chain letter, and residue number.

  · Backbone dihedral angles. Every residue except chain termini has a φ (preceding-C → N → Cα → C) and a ψ (N → Cα → C → next-N). They are reported in degrees following the IUPAC sign convention. Secondary structure is essentially a statement about which (φ, ψ) basin each residue occupies.

  · DSSP 8-state secondary structure assigns each residue one of H (α-helix), G (3₁₀-helix), I (π-helix), E (extended β-strand), B (isolated β-bridge), T (hydrogen-bonded turn), S (bend), or '-' (coil). The assignment is computed from backbone hydrogen-bond geometry via the Kabsch–Sander algorithm.

  · P-SEA three-state annotation labels each residue as helix, strand, or coil based purely on the geometry of the Cα trace. It serves as a fallback when the full backbone (and thus DSSP) is unavailable.

Summarize the fold with a handful of shape descriptors and a per-residue structural alphabet.

  · Radius of gyration (Rg) is the root-mean-square distance of Cα atoms from their centroid — a single number for overall size and compactness. A globular domain of N residues has Rg ≈ 2.2·N^0.38 Å; an extended or disordered chain has a much larger Rg. The Cα contact count is the number of residue pairs whose Cα atoms are within 8 Å and are more than four positions apart in sequence — a standard proxy for tertiary packing density. The bounding box is the smallest axis-aligned box enclosing all Cα atoms.

  · Foldseek's 3Di representation compresses backbone geometry into a per-residue letter drawn from a learned twenty-state alphabet. It captures the tertiary interaction pattern around each residue — which residues are packed against it in space, regardless of where they are in sequence.

  · Accessible surface area quantifies burial. A residue with SASA near zero is packed into the hydrophobic core; one with SASA >100 Å² sits on the surface. Computed here via the Shrake–Rupley numerical algorithm with a 1.4 Å probe.

Ask how reliable the model is.

  · For AlphaFold models, the B-factor field carries pLDDT — the model's own estimate of local accuracy on a 0–100 scale. Regions with pLDDT<50 should be treated as essentially unmodeled; they often correspond to intrinsically disordered segments.

  · For experimental (PDB) structures, the B-factor (temperature factor) quantifies the positional spread of each atom in the crystal — a combination of thermal vibration and static disorder — in units of Å². High B-factors mark flexible loops or poorly resolved regions; low B-factors mark the rigid, well-ordered core.

  · PAE(i, j) answers: if I align the predicted and true structures on residue i, how far off (in Å) do I expect residue j to be? A block-diagonal PAE matrix with low values on the blocks and high values off-diagonal is the signature of a multi-domain protein with confidently predicted domains but uncertain inter-domain orientation.

Place it in context: what it resembles, wh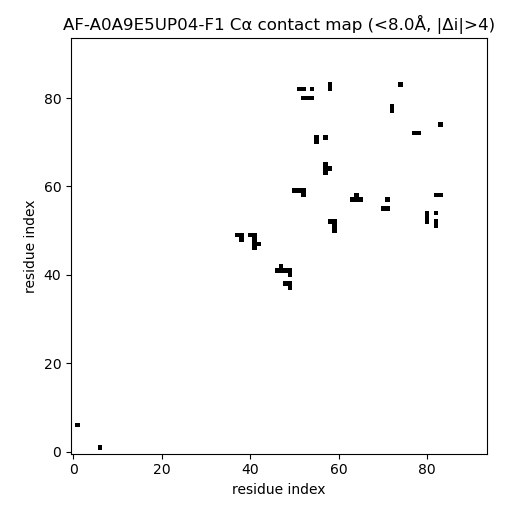at it is annotated as, and how it looks.

  · Structural nearest neighbors (via Foldseek easy-search vs the PDB). Reported per hit: target PDB id, E-value, and alignment TM-score. A TM-score above ~0.5 is the conventional threshold for 'same fold'.

  · Functional annotations link the protein to curated databases. InterPro entries identify conserved domains and families by matching the sequence against member-database signatures (Pfam, PROSITE, CDD, …). Gene Ontology (GO) terms describe molecular function, biological process, and cellular component in a controlled vocabulary. CATH places the structure in a hierarchical fold classification (Class/Architecture/Topology/Homologous-superfamily). The organism is the source species.

  · Plot images: a contact map (which residues are close in 3D, as an N×N binary image), a Ramachandran scatter (backbone torsion angles, revealing secondary-structure composition at a glance), and — for AlphaFold structures — a PAE heatmap (pairwise prediction confidence).

  · Structure images are PyMOL renders from six orthogonal camera directions. Cartoon representation draws helices as coils and strands as arrows; sticks shows the backbone as bonds; surface shows the solvent-excluded envelope. Rainbow coloring maps sequence position to hue (blue→red, N→C); chain coloring assigns a distinct color per polypeptide.